Protein AF-A0A956UB37-F1 (afdb_monomer_lite)

pLDDT: mean 82.4, std 16.19, range [43.06, 95.19]

Radius of gyration: 19.25 Å; chains: 1; bounding box: 30×36×56 Å

Sequence (62 aa):
MVLGNAFRNCQDHALLTDLYELTMAYAYWKSGSASKEAVFHLSFRKNPFEGGYAVFCGLQQV

Secondary structure (DSSP, 8-state):
------------GGG-S-HHHHHHHHHHHHTT-TTS--------SS-GGG-S------GGG-

Structure (mmCIF, N/CA/C/O backbone):
data_AF-A0A956UB37-F1
#
_entry.id   AF-A0A956UB37-F1
#
loop_
_atom_site.group_PDB
_atom_site.id
_atom_site.type_symbol
_atom_site.label_atom_id
_atom_site.label_alt_id
_atom_site.label_comp_id
_atom_site.label_asym_id
_atom_site.label_entity_id
_atom_site.label_seq_id
_atom_site.pdbx_PDB_ins_code
_atom_site.Cartn_x
_atom_site.Cartn_y
_atom_site.Cartn_z
_atom_site.occupancy
_atom_site.B_iso_or_equiv
_atom_site.auth_seq_id
_atom_site.auth_comp_id
_atom_site.auth_asym_id
_atom_site.auth_atom_id
_atom_site.pdbx_PDB_model_num
ATOM 1 N N . MET A 1 1 ? 9.899 -26.751 32.657 1.00 43.06 1 MET A N 1
ATOM 2 C CA . MET A 1 1 ? 8.928 -27.081 31.596 1.00 43.06 1 MET A CA 1
ATOM 3 C C . MET A 1 1 ? 9.437 -26.445 30.316 1.00 43.06 1 MET A C 1
ATOM 5 O O . MET A 1 1 ? 9.299 -25.246 30.133 1.00 43.06 1 MET A O 1
ATOM 9 N N . VAL A 1 2 ? 10.185 -27.223 29.537 1.00 44.88 2 VAL A N 1
ATOM 10 C CA . VAL A 1 2 ? 10.797 -26.796 28.274 1.00 44.88 2 VAL A CA 1
ATOM 11 C C . VAL A 1 2 ? 9.817 -27.113 27.158 1.00 44.88 2 VAL A C 1
ATOM 13 O O . VAL A 1 2 ? 9.541 -28.287 26.961 1.00 44.88 2 VAL A O 1
ATOM 16 N N . LEU A 1 3 ? 9.354 -26.092 26.440 1.00 45.38 3 LEU A N 1
ATOM 17 C CA . LEU A 1 3 ? 8.958 -26.128 25.026 1.00 45.38 3 LEU A CA 1
ATOM 18 C C . LEU A 1 3 ? 9.125 -24.670 24.535 1.00 45.38 3 LEU A C 1
ATOM 20 O O . LEU A 1 3 ? 8.331 -23.818 24.903 1.00 45.38 3 LEU A O 1
ATOM 24 N N . GLY A 1 4 ? 10.174 -24.238 23.828 1.00 51.56 4 GLY A N 1
ATOM 25 C CA . GLY A 1 4 ? 10.978 -24.973 22.859 1.00 51.56 4 GLY A CA 1
ATOM 26 C C . GLY A 1 4 ? 10.101 -25.349 21.665 1.00 51.56 4 GLY A C 1
ATOM 27 O O . GLY A 1 4 ? 9.442 -26.377 21.743 1.00 51.56 4 GLY A O 1
ATOM 28 N N . ASN A 1 5 ? 10.111 -24.530 20.598 1.00 51.28 5 ASN A N 1
ATOM 29 C CA . ASN A 1 5 ? 9.527 -24.769 19.254 1.00 51.28 5 ASN A CA 1
ATOM 30 C C . ASN A 1 5 ? 8.174 -24.116 18.885 1.00 51.28 5 ASN A C 1
ATOM 32 O O . ASN A 1 5 ? 7.296 -24.790 18.349 1.00 51.28 5 ASN A O 1
ATOM 36 N N . ALA A 1 6 ? 8.032 -22.793 19.039 1.00 51.84 6 ALA A N 1
ATOM 37 C CA . ALA A 1 6 ? 6.948 -22.041 18.379 1.00 51.84 6 ALA A CA 1
ATOM 38 C C . ALA A 1 6 ? 7.397 -21.007 17.324 1.00 51.84 6 ALA A C 1
ATOM 40 O O . ALA A 1 6 ? 6.539 -20.439 16.663 1.00 51.84 6 ALA A O 1
ATOM 41 N N . PHE A 1 7 ? 8.698 -20.818 17.068 1.00 52.12 7 PHE A N 1
ATOM 42 C CA . PHE A 1 7 ? 9.164 -20.117 15.855 1.00 52.12 7 PHE A CA 1
ATOM 43 C C . PHE A 1 7 ? 9.187 -21.092 14.666 1.00 52.12 7 PHE A C 1
ATOM 45 O O . PHE A 1 7 ? 10.223 -21.385 14.071 1.00 52.12 7 PHE A O 1
ATOM 52 N N . ARG A 1 8 ? 8.022 -21.677 14.366 1.00 51.34 8 ARG A N 1
ATOM 53 C CA . ARG A 1 8 ? 7.793 -22.359 13.088 1.00 51.34 8 ARG A CA 1
ATOM 54 C C . ARG A 1 8 ? 7.800 -21.297 11.985 1.00 51.34 8 ARG A C 1
ATOM 56 O O . ARG A 1 8 ? 7.227 -20.240 12.193 1.00 51.34 8 ARG A O 1
ATOM 63 N N . ASN A 1 9 ? 8.463 -21.598 10.864 1.00 53.00 9 ASN A N 1
ATOM 64 C CA . ASN A 1 9 ? 8.421 -20.900 9.568 1.00 53.00 9 ASN A CA 1
ATOM 65 C C . ASN A 1 9 ? 7.446 -19.711 9.497 1.00 53.00 9 ASN A C 1
ATOM 67 O O . ASN A 1 9 ? 6.280 -19.878 9.155 1.00 53.00 9 ASN A O 1
ATOM 71 N N . CYS A 1 10 ? 7.946 -18.515 9.795 1.00 49.09 10 CYS A N 1
ATOM 72 C CA . CYS A 1 10 ? 7.200 -17.272 9.680 1.00 49.09 10 CYS A CA 1
ATOM 73 C C . CYS A 1 10 ? 7.381 -16.738 8.251 1.00 49.09 10 CYS A C 1
ATOM 75 O O . CYS A 1 10 ? 8.194 -15.852 8.000 1.00 49.09 10 CYS A O 1
ATOM 77 N N . GLN A 1 11 ? 6.642 -17.294 7.289 1.00 58.47 11 GLN A N 1
ATOM 78 C CA . GLN A 1 11 ? 6.216 -16.499 6.129 1.00 58.47 11 GLN A CA 1
ATOM 79 C C . GLN A 1 11 ? 4.973 -15.692 6.536 1.00 58.47 11 GLN A C 1
ATOM 81 O O . GLN A 1 11 ? 3.950 -15.715 5.856 1.00 58.47 11 GLN A O 1
ATOM 86 N N . ASP A 1 12 ? 5.027 -15.003 7.680 1.00 63.66 12 ASP A N 1
ATOM 87 C CA . ASP A 1 12 ? 3.915 -14.163 8.112 1.00 63.66 12 ASP A CA 1
ATOM 88 C C . ASP A 1 12 ? 4.080 -12.795 7.448 1.00 63.66 12 ASP A C 1
ATOM 90 O O . ASP A 1 12 ? 4.615 -11.843 8.016 1.00 63.66 12 ASP A O 1
ATOM 94 N N . HIS A 1 13 ? 3.591 -12.694 6.210 1.00 74.00 13 HIS A N 1
ATOM 95 C CA . HIS A 1 13 ? 3.495 -11.434 5.463 1.00 74.00 13 HIS A CA 1
ATOM 96 C C . HIS A 1 13 ? 2.609 -10.386 6.161 1.00 74.00 13 HIS A C 1
ATOM 98 O O . HIS A 1 13 ? 2.557 -9.241 5.730 1.00 74.00 13 HIS A O 1
ATOM 104 N N . ALA A 1 14 ? 1.950 -10.746 7.267 1.00 80.44 14 ALA A N 1
ATOM 105 C CA . ALA A 1 14 ? 1.143 -9.845 8.082 1.00 80.44 14 ALA A CA 1
ATOM 106 C C . ALA A 1 14 ? 1.930 -8.637 8.622 1.00 80.44 14 ALA A C 1
ATOM 108 O O . ALA A 1 14 ? 1.338 -7.586 8.848 1.00 80.44 14 ALA A O 1
ATOM 109 N N . LEU A 1 15 ? 3.246 -8.775 8.827 1.00 87.56 15 LEU A N 1
ATOM 110 C CA . LEU A 1 15 ? 4.120 -7.674 9.254 1.00 87.56 15 LEU A CA 1
ATOM 111 C C . LEU A 1 15 ? 4.921 -7.053 8.098 1.00 87.56 15 LEU A C 1
ATOM 113 O O . LEU A 1 15 ? 5.743 -6.171 8.338 1.00 87.56 15 LEU A O 1
ATOM 117 N N . LEU A 1 16 ? 4.693 -7.482 6.850 1.00 89.81 16 LEU A N 1
ATOM 118 C CA . LEU A 1 16 ? 5.299 -6.884 5.655 1.00 89.81 16 LEU A CA 1
ATOM 119 C C . LEU A 1 16 ? 4.506 -5.634 5.238 1.00 89.81 16 LEU A C 1
ATOM 121 O O . LEU A 1 16 ? 3.870 -5.590 4.190 1.00 89.81 16 LEU A O 1
ATOM 125 N N . THR A 1 17 ? 4.502 -4.639 6.114 1.00 90.31 17 THR A N 1
ATOM 126 C CA . THR A 1 17 ? 3.750 -3.387 6.002 1.00 90.31 17 THR A CA 1
ATOM 127 C C . THR A 1 17 ? 4.497 -2.308 6.785 1.00 90.31 17 THR A C 1
ATOM 129 O O . THR A 1 17 ? 5.218 -2.610 7.742 1.00 90.31 17 THR A O 1
ATOM 132 N N . ASP A 1 18 ? 4.365 -1.045 6.388 1.00 93.50 18 ASP A N 1
ATOM 133 C CA . ASP A 1 18 ? 4.985 0.058 7.116 1.00 93.50 18 ASP A CA 1
ATOM 134 C C . ASP A 1 18 ? 4.259 0.329 8.448 1.00 93.50 18 ASP A C 1
ATOM 136 O O . ASP A 1 18 ? 3.038 0.212 8.562 1.00 93.50 18 ASP A O 1
ATOM 140 N N . LEU A 1 19 ? 4.989 0.802 9.470 1.00 92.81 19 LEU A N 1
ATOM 141 C CA . LEU A 1 19 ? 4.412 1.160 10.781 1.00 92.81 19 LEU A CA 1
ATOM 142 C C . LEU A 1 19 ? 3.248 2.168 10.668 1.00 92.81 19 LEU A C 1
ATOM 144 O O . LEU A 1 19 ? 2.323 2.169 11.488 1.00 92.81 19 LEU A O 1
ATOM 148 N N . TYR A 1 20 ? 3.285 3.025 9.646 1.00 93.75 20 TYR A N 1
ATOM 149 C CA . TYR A 1 20 ? 2.209 3.967 9.355 1.00 93.75 20 TYR A CA 1
ATOM 150 C C . TYR A 1 20 ? 0.873 3.252 9.118 1.00 93.75 20 TYR A C 1
ATOM 152 O O . TYR A 1 20 ? -0.129 3.638 9.713 1.00 93.75 20 TYR A O 1
ATOM 160 N N . GLU A 1 21 ? 0.847 2.177 8.332 1.00 92.56 21 GLU A N 1
ATOM 161 C CA . GLU A 1 21 ? -0.393 1.466 7.998 1.00 92.56 21 GLU A CA 1
ATOM 162 C C . GLU A 1 21 ? -1.013 0.814 9.242 1.00 92.56 21 GLU A C 1
ATOM 164 O O . GLU A 1 21 ? -2.224 0.905 9.452 1.00 92.56 21 GLU A O 1
ATOM 169 N N . LEU A 1 22 ? -0.185 0.267 10.139 1.00 93.06 22 LEU A N 1
ATOM 170 C CA . LEU A 1 22 ? -0.641 -0.304 11.412 1.00 93.06 22 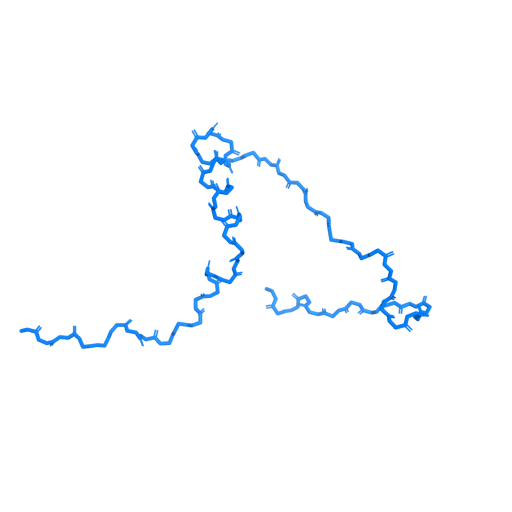LEU A CA 1
ATOM 171 C C . LEU A 1 22 ? -1.249 0.754 12.343 1.00 93.06 22 LEU A C 1
ATOM 173 O O . LEU A 1 22 ? -2.324 0.558 12.920 1.00 93.06 22 LEU A O 1
ATOM 177 N N . THR A 1 23 ? -0.578 1.897 12.490 1.00 95.19 23 THR A N 1
ATOM 178 C CA . THR A 1 23 ? -1.075 2.991 13.341 1.00 95.19 23 THR A CA 1
ATOM 179 C C . THR A 1 23 ? -2.329 3.649 12.755 1.00 95.19 23 THR A C 1
ATOM 181 O O . THR A 1 2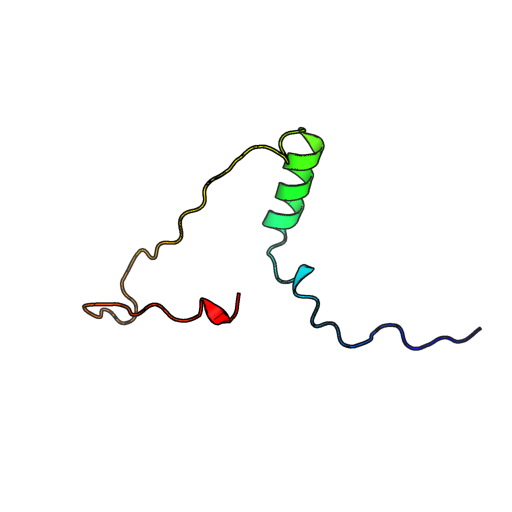3 ? -3.247 3.993 13.506 1.00 95.19 23 THR A O 1
ATOM 184 N N . MET A 1 24 ? -2.428 3.742 11.426 1.00 94.88 24 MET A N 1
ATOM 185 C CA . MET A 1 24 ? -3.622 4.209 10.715 1.00 94.88 24 MET A CA 1
ATOM 186 C C . MET A 1 24 ? -4.805 3.253 10.866 1.00 94.88 24 MET A C 1
ATOM 188 O O . MET A 1 24 ? -5.913 3.704 11.162 1.00 94.88 24 MET A O 1
ATOM 192 N N . ALA A 1 25 ? -4.590 1.941 10.734 1.00 92.81 25 ALA A N 1
ATOM 193 C CA . ALA A 1 25 ? -5.632 0.940 10.956 1.00 92.81 25 ALA A CA 1
ATOM 194 C C . ALA A 1 25 ? -6.211 1.041 12.379 1.00 92.81 25 ALA A C 1
ATOM 196 O O . ALA A 1 25 ? -7.432 1.052 12.561 1.00 92.81 25 ALA A O 1
ATOM 197 N N . TYR A 1 26 ? -5.347 1.216 13.386 1.00 93.69 26 TYR A N 1
ATOM 198 C CA . TYR A 1 26 ? -5.779 1.448 14.766 1.00 93.69 26 TYR A CA 1
ATOM 199 C C . TYR A 1 26 ? -6.584 2.749 14.924 1.00 93.69 26 TYR A C 1
ATOM 201 O O . TYR A 1 26 ? -7.611 2.764 15.610 1.00 93.69 26 TYR A O 1
ATOM 209 N N . ALA A 1 27 ? -6.172 3.835 14.264 1.00 94.81 27 ALA A N 1
ATOM 210 C CA . ALA A 1 27 ? -6.907 5.099 14.283 1.00 94.81 27 ALA A CA 1
ATOM 211 C C . ALA A 1 27 ? -8.305 4.975 13.642 1.00 94.81 27 ALA A C 1
ATOM 213 O O . ALA A 1 27 ? -9.285 5.486 14.198 1.00 94.81 27 ALA A O 1
ATOM 214 N N . TYR A 1 28 ? -8.433 4.260 12.520 1.00 95.00 28 TYR A N 1
ATOM 215 C CA . TYR A 1 28 ? -9.729 4.006 11.877 1.00 95.00 28 TYR A CA 1
ATOM 216 C C . TYR A 1 28 ? -10.643 3.118 12.718 1.00 95.00 28 TYR A C 1
ATOM 218 O O . TYR A 1 28 ? -11.845 3.380 12.805 1.00 95.00 28 TYR A O 1
ATOM 226 N N . TRP A 1 29 ? -10.085 2.113 13.392 1.00 94.75 29 TRP A N 1
ATOM 227 C CA . TRP A 1 29 ? -10.843 1.281 14.322 1.00 94.75 29 TRP A CA 1
ATOM 228 C C . TRP A 1 29 ? -11.361 2.094 15.513 1.00 94.75 29 TRP A C 1
ATOM 230 O O . TRP A 1 29 ? -12.559 2.087 15.796 1.00 94.75 29 TRP A O 1
ATOM 240 N N . LYS A 1 30 ? -10.491 2.883 16.154 1.00 95.12 30 LYS A N 1
ATOM 241 C CA . LYS A 1 30 ? -10.858 3.711 17.313 1.00 95.12 30 LYS A CA 1
ATOM 242 C C . LYS A 1 30 ? -11.864 4.819 16.974 1.00 95.12 30 LYS A C 1
ATOM 244 O O . LYS A 1 30 ? -12.661 5.196 17.826 1.00 95.12 30 LYS A O 1
ATOM 249 N N . SER A 1 31 ? -11.837 5.335 15.746 1.00 93.38 31 SER A N 1
ATOM 250 C CA . SER A 1 31 ? -12.792 6.339 15.253 1.00 93.38 31 SER A CA 1
ATOM 251 C C . SER A 1 31 ? -14.094 5.742 14.698 1.00 93.38 31 SER A C 1
ATOM 253 O O . SER A 1 31 ? -14.933 6.488 14.195 1.00 93.38 31 SER A O 1
ATOM 255 N N . GLY A 1 32 ? -14.278 4.415 14.756 1.00 92.31 32 GLY A N 1
ATOM 256 C CA . GLY A 1 32 ? -15.474 3.736 14.243 1.00 92.31 32 GLY A CA 1
ATOM 257 C C . GLY A 1 32 ? -15.615 3.771 12.716 1.00 92.31 32 GLY A C 1
ATOM 258 O O . GLY A 1 32 ? -16.679 3.459 12.194 1.00 92.31 32 GLY A O 1
ATOM 259 N N . SER A 1 33 ? -14.557 4.152 11.995 1.00 91.31 33 SER A N 1
ATOM 260 C CA . SER A 1 33 ? -14.555 4.319 10.534 1.00 91.31 33 SER A CA 1
ATOM 261 C C . SER A 1 33 ? -13.893 3.156 9.788 1.00 91.31 33 SER A C 1
ATOM 263 O O . SER A 1 33 ? -13.737 3.223 8.575 1.00 91.31 33 SER A O 1
ATOM 265 N N . ALA A 1 34 ? -13.508 2.084 10.485 1.00 90.94 34 ALA A N 1
ATOM 266 C CA . ALA A 1 34 ? -12.856 0.917 9.883 1.00 90.94 34 ALA A CA 1
ATOM 267 C C . ALA A 1 34 ? -13.705 0.193 8.818 1.00 90.94 34 ALA A C 1
ATOM 269 O O . ALA A 1 34 ? -13.144 -0.450 7.940 1.00 90.94 34 ALA A O 1
ATOM 270 N N . SER A 1 35 ? -15.036 0.298 8.872 1.00 92.06 35 SER A N 1
ATOM 271 C CA . SER A 1 35 ? -15.953 -0.291 7.881 1.00 92.06 35 SER A CA 1
ATOM 272 C C . SER A 1 35 ? -16.293 0.646 6.718 1.00 92.06 35 SER A C 1
ATOM 274 O O . SER A 1 35 ? -17.134 0.312 5.883 1.00 92.06 35 SER A O 1
ATOM 276 N N . LYS A 1 36 ? -15.686 1.836 6.666 1.00 94.50 36 LYS A N 1
ATOM 277 C CA . LYS A 1 36 ? -15.943 2.808 5.607 1.00 94.50 36 LYS A CA 1
ATOM 278 C C . LYS A 1 36 ? -15.276 2.359 4.308 1.00 94.50 36 LYS A C 1
ATOM 280 O O . LYS A 1 36 ? -14.092 2.040 4.291 1.00 94.50 36 LYS A O 1
ATOM 285 N N . GLU A 1 37 ? -16.031 2.392 3.217 1.00 93.56 37 GLU A N 1
ATOM 286 C CA . GLU A 1 37 ? -15.517 2.074 1.886 1.00 93.56 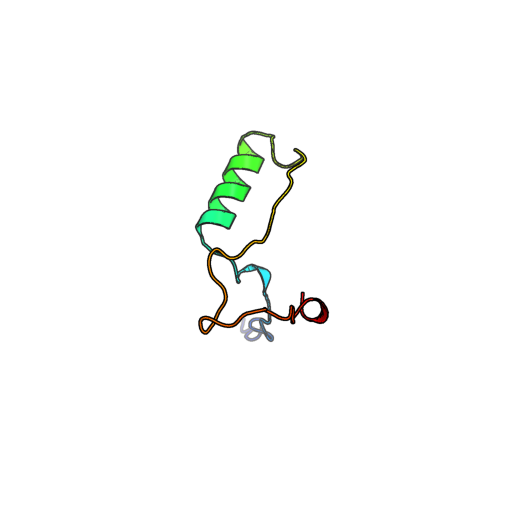37 GLU A CA 1
ATOM 287 C C . GLU A 1 37 ? -14.481 3.114 1.424 1.00 93.56 37 GLU A C 1
ATOM 289 O O . GLU A 1 37 ? -14.669 4.325 1.591 1.00 93.56 37 GLU A O 1
ATOM 294 N N . ALA A 1 38 ? -13.378 2.630 0.853 1.00 92.50 38 ALA A N 1
ATOM 295 C CA . ALA A 1 38 ? -12.273 3.436 0.349 1.00 92.50 38 ALA A CA 1
ATOM 296 C C . ALA A 1 38 ? -11.740 2.851 -0.968 1.00 92.50 38 ALA A C 1
ATOM 298 O O . ALA A 1 38 ? -11.758 1.638 -1.168 1.00 92.50 38 ALA A O 1
ATOM 299 N N . VAL A 1 39 ? -11.242 3.717 -1.854 1.00 95.12 39 VAL A N 1
ATOM 300 C CA . VAL A 1 39 ? -10.690 3.348 -3.167 1.00 95.12 39 VAL A CA 1
ATOM 301 C C . VAL A 1 39 ? -9.228 3.779 -3.234 1.00 95.12 39 VAL A C 1
ATOM 303 O O . VAL A 1 39 ? -8.900 4.915 -2.893 1.00 95.12 39 VAL A O 1
ATOM 306 N N . PHE A 1 40 ? -8.355 2.884 -3.700 1.00 93.81 40 PHE A N 1
ATOM 307 C CA . PHE A 1 40 ? -6.920 3.127 -3.851 1.00 93.81 40 PHE A CA 1
ATOM 308 C C . PHE A 1 40 ? -6.512 3.017 -5.321 1.00 93.81 40 PHE A C 1
ATOM 310 O O . PHE A 1 40 ? -6.952 2.116 -6.033 1.00 93.81 40 PHE A O 1
ATOM 317 N N . HIS A 1 41 ? -5.645 3.924 -5.772 1.00 93.75 41 HIS A N 1
ATOM 318 C CA . HIS A 1 41 ? -5.124 3.939 -7.137 1.00 93.75 41 HIS A CA 1
ATOM 319 C C . HIS A 1 41 ? -3.611 3.747 -7.132 1.00 93.75 41 HIS A C 1
ATOM 321 O O . HIS A 1 41 ? -2.881 4.518 -6.509 1.00 93.75 41 HIS A O 1
ATOM 327 N N . LEU A 1 42 ? -3.138 2.752 -7.880 1.00 91.56 42 LEU A N 1
ATOM 328 C CA . LEU A 1 42 ? -1.718 2.535 -8.116 1.00 91.56 42 LEU A CA 1
ATOM 329 C C . LEU A 1 42 ? -1.311 3.225 -9.423 1.00 91.56 42 LEU A C 1
ATOM 331 O O . LEU A 1 42 ? -1.853 2.929 -10.485 1.00 91.56 42 LEU A O 1
ATOM 335 N N . SER A 1 43 ? -0.353 4.145 -9.350 1.00 91.69 43 SER A N 1
ATOM 336 C CA . SER A 1 43 ? 0.235 4.799 -10.522 1.00 91.69 43 SER A CA 1
ATOM 337 C C . SER A 1 43 ? 1.720 5.071 -10.298 1.00 91.69 43 SER A C 1
ATOM 339 O O . SER A 1 43 ? 2.179 5.185 -9.161 1.00 91.69 43 SER A O 1
ATOM 341 N N . PHE A 1 44 ? 2.477 5.186 -11.386 1.00 91.38 44 PHE A N 1
ATOM 342 C CA . PHE A 1 44 ? 3.871 5.620 -11.362 1.00 91.38 44 PHE A CA 1
ATOM 343 C C . PHE A 1 44 ? 4.000 6.965 -12.084 1.00 91.38 44 PHE A C 1
ATOM 345 O O . PHE A 1 44 ? 3.275 7.252 -13.032 1.00 91.38 44 PHE A O 1
ATOM 352 N N . ARG A 1 45 ? 4.911 7.822 -11.613 1.00 91.56 45 ARG A N 1
ATOM 353 C CA . ARG A 1 45 ? 5.031 9.210 -12.103 1.00 91.56 45 ARG A CA 1
ATOM 354 C C . ARG A 1 45 ? 5.882 9.353 -13.361 1.00 91.56 45 ARG A C 1
ATOM 356 O O . ARG A 1 45 ? 5.729 10.322 -14.093 1.00 91.56 45 ARG A O 1
ATOM 363 N N . LYS A 1 46 ? 6.828 8.439 -13.559 1.00 89.88 46 LYS A N 1
ATOM 364 C CA . LYS A 1 46 ? 7.776 8.438 -14.674 1.00 89.88 46 LYS A CA 1
ATOM 365 C C . LYS A 1 46 ? 7.960 7.015 -15.156 1.00 89.88 46 LYS A C 1
ATOM 367 O O . LYS A 1 46 ? 7.999 6.101 -14.330 1.00 89.88 46 LYS A O 1
ATOM 372 N N . ASN A 1 47 ? 8.101 6.844 -16.463 1.00 87.25 47 ASN A N 1
ATOM 373 C CA . ASN A 1 47 ? 8.421 5.540 -17.012 1.00 87.25 47 ASN A CA 1
ATOM 374 C C . ASN A 1 47 ? 9.790 5.086 -16.489 1.00 87.25 47 ASN A C 1
ATOM 376 O O . ASN A 1 47 ? 10.745 5.870 -16.505 1.00 87.25 47 ASN A O 1
ATOM 380 N N . PRO A 1 48 ? 9.907 3.832 -16.027 1.00 84.75 48 PRO A N 1
ATOM 381 C CA . PRO A 1 48 ? 11.201 3.287 -15.662 1.00 84.75 48 PRO A CA 1
ATOM 382 C C . PRO A 1 48 ? 12.117 3.264 -16.899 1.00 84.75 48 PRO A C 1
ATOM 384 O O . PRO A 1 48 ? 11.660 3.038 -18.020 1.00 84.75 48 PRO A O 1
ATOM 387 N N . PHE A 1 49 ? 13.411 3.513 -16.688 1.00 87.69 49 PHE A N 1
ATOM 388 C CA . PHE A 1 49 ? 14.456 3.508 -17.727 1.00 87.69 49 PHE A CA 1
ATOM 389 C C . PHE A 1 49 ? 14.290 4.536 -18.862 1.00 87.69 49 PHE A C 1
ATOM 391 O O . PHE A 1 49 ? 14.894 4.357 -19.915 1.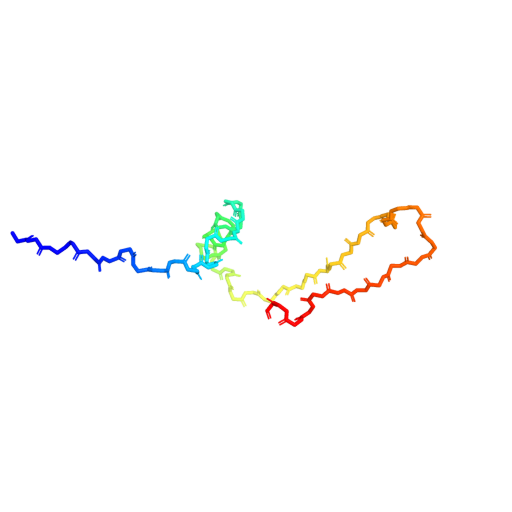00 87.69 49 PHE A O 1
ATOM 398 N N . GLU A 1 50 ? 13.480 5.590 -18.675 1.00 85.25 50 GLU A N 1
ATOM 399 C CA . GLU A 1 50 ? 13.152 6.573 -19.730 1.00 85.25 50 GLU A CA 1
ATOM 400 C C . GLU A 1 50 ? 12.554 5.911 -20.999 1.00 85.25 50 GLU A C 1
ATOM 402 O O . GLU A 1 50 ? 12.635 6.441 -22.107 1.00 85.25 50 GLU A O 1
ATOM 407 N N . GLY A 1 51 ? 11.960 4.719 -20.852 1.00 80.06 51 GLY A N 1
ATOM 408 C CA . GLY A 1 51 ? 11.399 3.941 -21.956 1.00 80.06 51 GLY A CA 1
ATOM 409 C C . GLY A 1 51 ? 10.017 4.429 -22.402 1.00 80.06 51 GLY A C 1
ATOM 410 O O . GLY A 1 51 ? 9.257 5.005 -21.626 1.00 80.06 51 GLY A O 1
ATOM 411 N N . GLY A 1 52 ? 9.641 4.143 -23.653 1.00 87.19 52 GLY A N 1
ATOM 412 C CA . GLY A 1 52 ? 8.357 4.574 -24.229 1.00 87.19 52 GLY A CA 1
ATOM 413 C C . GLY A 1 52 ? 7.112 3.854 -23.687 1.00 87.19 52 GLY A C 1
ATOM 414 O O . GLY A 1 52 ? 6.000 4.332 -23.887 1.00 87.19 52 GLY A O 1
ATOM 415 N N . TYR A 1 53 ? 7.272 2.722 -22.996 1.00 85.62 53 TYR A N 1
ATOM 416 C CA . TYR A 1 53 ? 6.175 1.951 -22.404 1.00 85.62 53 TYR A CA 1
ATOM 417 C C . TYR A 1 53 ? 6.668 1.124 -21.208 1.00 85.62 53 TYR A C 1
ATOM 419 O O . TYR A 1 53 ? 7.861 0.853 -21.080 1.00 85.62 53 TYR A O 1
ATOM 427 N N . ALA A 1 54 ? 5.742 0.710 -20.342 1.00 90.00 54 ALA A N 1
ATOM 428 C CA . ALA A 1 54 ? 5.999 -0.195 -19.226 1.00 90.00 54 ALA A CA 1
ATOM 429 C C . ALA A 1 54 ? 5.032 -1.384 -19.297 1.00 90.00 54 ALA A C 1
ATOM 431 O O . ALA A 1 54 ? 3.860 -1.214 -19.632 1.00 90.00 54 ALA A O 1
ATOM 432 N N . VAL A 1 55 ? 5.523 -2.583 -18.985 1.00 89.88 55 VAL A N 1
ATOM 433 C CA . VAL A 1 55 ? 4.715 -3.809 -18.934 1.00 89.88 55 VAL A CA 1
ATOM 434 C C . VAL A 1 55 ? 4.463 -4.162 -17.474 1.00 89.88 55 VAL A C 1
ATOM 436 O O . VAL A 1 55 ? 5.399 -4.224 -16.679 1.00 89.88 55 VAL A O 1
ATOM 439 N N . PHE A 1 56 ? 3.200 -4.384 -17.114 1.00 89.69 56 PHE A N 1
ATOM 440 C CA . PHE A 1 56 ? 2.832 -4.777 -15.757 1.00 89.69 56 PHE A CA 1
ATOM 441 C C . PHE A 1 56 ? 3.129 -6.263 -15.511 1.00 89.69 56 PHE A C 1
ATOM 443 O O . PHE A 1 56 ? 2.816 -7.117 -16.338 1.00 89.69 56 PHE A O 1
ATOM 450 N N . CYS A 1 57 ? 3.720 -6.566 -14.358 1.00 90.19 57 CYS A N 1
ATOM 451 C CA . CYS A 1 57 ? 4.102 -7.903 -13.910 1.00 90.19 57 CYS A CA 1
ATOM 452 C C . CYS A 1 57 ? 3.866 -7.984 -12.392 1.00 90.19 57 CYS A C 1
ATOM 454 O O . CYS A 1 57 ? 4.104 -7.000 -11.695 1.00 90.19 57 CYS A O 1
ATOM 456 N N . GLY A 1 58 ? 3.407 -9.134 -11.884 1.00 86.56 58 GLY A N 1
ATOM 457 C CA . GLY A 1 58 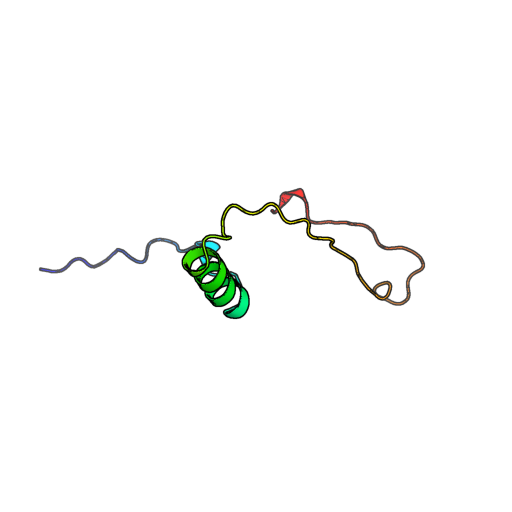? 3.302 -9.386 -10.438 1.00 86.56 58 GLY A CA 1
ATOM 458 C C . GLY A 1 58 ? 1.892 -9.597 -9.878 1.00 86.56 58 GLY A C 1
ATOM 459 O O . GLY A 1 58 ? 1.777 -9.882 -8.693 1.00 86.56 58 GLY A O 1
ATOM 460 N N . LEU A 1 59 ? 0.830 -9.544 -10.697 1.00 87.44 59 LEU A N 1
ATOM 461 C CA . LEU A 1 59 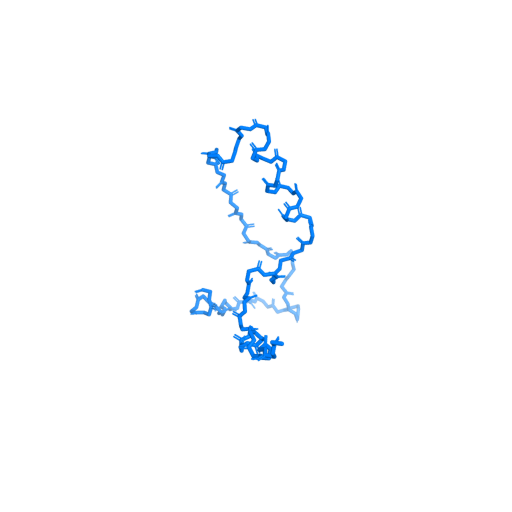? -0.550 -9.744 -10.211 1.00 87.44 59 LEU A CA 1
ATOM 462 C C . LEU A 1 59 ? -0.780 -11.115 -9.563 1.00 87.44 59 LEU A C 1
ATOM 464 O O . LEU A 1 59 ? -1.589 -11.236 -8.659 1.00 87.44 59 LEU A O 1
ATOM 468 N N . GLN A 1 60 ? -0.083 -12.147 -10.043 1.00 90.25 60 GLN A N 1
ATOM 469 C CA . GLN A 1 60 ? -0.240 -13.518 -9.554 1.00 90.25 60 GLN A CA 1
ATOM 470 C C . GLN A 1 60 ? 0.383 -13.744 -8.168 1.00 90.25 60 GLN A C 1
ATOM 472 O O . GLN A 1 60 ? 0.065 -14.729 -7.513 1.00 90.25 60 GLN A O 1
ATOM 477 N N . GLN A 1 61 ? 1.315 -12.885 -7.753 1.00 80.00 61 GLN A N 1
ATOM 478 C CA . GLN A 1 61 ? 2.087 -13.078 -6.525 1.00 80.00 61 GLN A CA 1
ATOM 479 C C . GLN A 1 61 ? 1.435 -12.419 -5.299 1.00 80.00 61 GLN A C 1
ATOM 481 O O . GLN A 1 61 ? 1.941 -12.582 -4.191 1.00 80.00 61 GLN A O 1
ATOM 486 N N . VAL A 1 62 ? 0.364 -11.651 -5.520 1.00 67.69 62 VAL A N 1
ATOM 487 C CA . VAL A 1 62 ? -0.445 -10.989 -4.487 1.00 67.69 62 VAL A CA 1
ATOM 488 C C . VAL A 1 62 ? -1.548 -11.923 -4.007 1.00 67.69 62 VAL A C 1
ATOM 490 O O . VAL A 1 62 ? -2.093 -12.666 -4.854 1.00 67.69 62 VAL A O 1
#

Foldseek 3Di:
DDDDDPPDDPPPCVPVDDPVVVVVCVVCVVVVNNPPDDDDDDDDDADPPNDPDDDDDDPVVD